Protein AF-A0A832DK83-F1 (afdb_monomer_lite)

pLDDT: mean 72.57, std 19.96, range [38.75, 93.12]

Radius of gyration: 15.79 Å; chains: 1; bounding box: 28×44×49 Å

Sequence (89 aa):
MTIDVFFDRDESYEQYKDAPALSAETIGRTFGADPAQVKRFAVDSLAVLKISYPRKSPQGGVLERDMHSGQQYVRLLDAVLDERASSSS

Structure (mmCIF, N/CA/C/O backbone):
data_AF-A0A832DK83-F1
#
_entry.id   AF-A0A832DK83-F1
#
loop_
_atom_site.group_PDB
_atom_site.id
_atom_site.type_symbol
_atom_site.label_atom_id
_atom_site.label_alt_id
_atom_site.label_comp_id
_atom_site.label_asym_id
_atom_site.label_entity_id
_atom_site.label_seq_id
_atom_site.pdbx_PDB_ins_code
_atom_site.Cartn_x
_atom_site.Cartn_y
_atom_site.Cartn_z
_atom_site.occupancy
_atom_site.B_iso_or_equiv
_atom_site.auth_seq_id
_atom_site.auth_comp_id
_atom_site.auth_asym_id
_atom_site.auth_atom_id
_atom_site.pdbx_PDB_model_num
ATOM 1 N N . MET A 1 1 ? 0.496 -1.690 -11.815 1.00 81.38 1 MET A N 1
ATOM 2 C CA . MET A 1 1 ? -0.526 -2.190 -10.880 1.00 81.38 1 MET A CA 1
ATOM 3 C C . MET A 1 1 ? -0.624 -1.226 -9.744 1.00 81.38 1 MET A C 1
ATOM 5 O O . MET A 1 1 ? 0.387 -0.628 -9.394 1.00 81.38 1 MET A O 1
ATOM 9 N N . THR A 1 2 ? -1.832 -1.043 -9.239 1.00 83.12 2 THR A N 1
ATOM 10 C CA . THR A 1 2 ? -2.102 -0.112 -8.15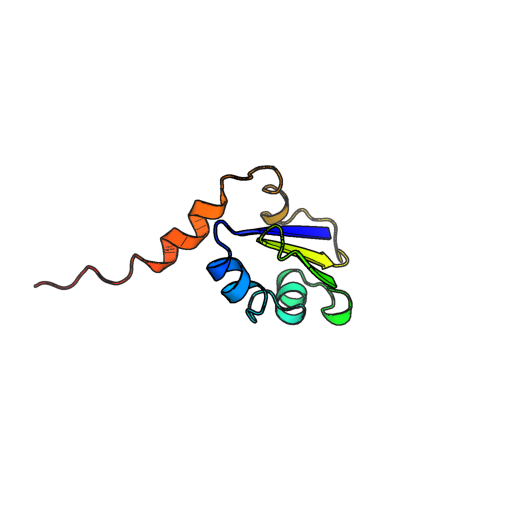4 1.00 83.12 2 THR A CA 1
ATOM 11 C C . THR A 1 2 ? -2.936 -0.844 -7.124 1.00 83.12 2 THR A C 1
ATOM 13 O O . THR A 1 2 ? -3.848 -1.550 -7.525 1.00 83.12 2 THR A O 1
ATOM 16 N N . ILE A 1 3 ? -2.560 -0.733 -5.853 1.00 82.50 3 ILE A N 1
ATOM 17 C CA . ILE A 1 3 ? -3.174 -1.361 -4.687 1.00 82.50 3 ILE A CA 1
ATOM 18 C C . ILE A 1 3 ? -3.658 -0.251 -3.765 1.00 82.50 3 ILE A C 1
ATOM 20 O O . ILE A 1 3 ? -2.871 0.627 -3.424 1.00 82.50 3 ILE A O 1
ATOM 24 N N . ASP A 1 4 ? -4.922 -0.305 -3.365 1.00 85.69 4 ASP A N 1
ATOM 25 C CA . ASP A 1 4 ? -5.527 0.624 -2.416 1.00 85.69 4 ASP A CA 1
ATOM 26 C C . ASP A 1 4 ? -5.829 -0.141 -1.125 1.00 85.69 4 ASP A C 1
ATOM 28 O O . ASP A 1 4 ? -6.595 -1.105 -1.127 1.00 85.69 4 ASP A O 1
ATOM 32 N N . VAL A 1 5 ? -5.177 0.252 -0.033 1.00 84.62 5 VAL A N 1
ATOM 33 C CA . VAL A 1 5 ? -5.347 -0.358 1.289 1.00 84.62 5 VAL A CA 1
ATOM 34 C C . VAL A 1 5 ? -6.202 0.574 2.132 1.00 84.62 5 VAL A C 1
ATOM 36 O O . VAL A 1 5 ? -5.772 1.684 2.441 1.00 84.62 5 VAL A O 1
ATOM 39 N N . PHE A 1 6 ? -7.403 0.123 2.483 1.00 87.00 6 PHE A N 1
ATOM 40 C CA . PHE A 1 6 ? -8.343 0.850 3.333 1.00 87.00 6 PHE A CA 1
ATOM 41 C C . PHE A 1 6 ? -8.216 0.368 4.774 1.00 87.00 6 PHE A C 1
ATOM 43 O O . PHE A 1 6 ? -8.156 -0.839 5.021 1.00 87.00 6 PHE A O 1
ATOM 50 N N . PHE A 1 7 ? -8.208 1.302 5.716 1.00 85.62 7 PHE A N 1
ATOM 51 C CA . PHE A 1 7 ? -8.160 0.997 7.139 1.00 85.62 7 PHE A CA 1
ATOM 52 C C . PHE A 1 7 ? -9.493 1.362 7.801 1.00 85.62 7 PHE A C 1
ATOM 54 O O . PHE A 1 7 ? -10.102 2.374 7.476 1.00 85.62 7 PHE A O 1
ATOM 61 N N . ASP A 1 8 ? -9.942 0.527 8.741 1.00 83.75 8 ASP A N 1
ATOM 62 C CA . ASP A 1 8 ? -11.175 0.757 9.518 1.00 83.75 8 ASP A CA 1
ATOM 63 C C . ASP A 1 8 ? -11.014 1.910 10.524 1.00 83.75 8 ASP A C 1
ATOM 65 O O . ASP A 1 8 ? -11.978 2.583 10.885 1.00 83.75 8 ASP A O 1
ATOM 69 N N . ARG A 1 9 ? -9.777 2.142 10.984 1.00 85.88 9 ARG A N 1
ATOM 70 C CA . ARG A 1 9 ? -9.439 3.137 12.006 1.00 85.88 9 ARG A CA 1
ATOM 71 C C . ARG A 1 9 ? -8.176 3.897 11.647 1.00 85.88 9 ARG A C 1
ATOM 73 O O . ARG A 1 9 ? -7.226 3.324 11.112 1.00 85.88 9 ARG A O 1
ATOM 80 N N . ASP A 1 10 ? -8.154 5.158 12.059 1.00 87.00 10 ASP A N 1
ATOM 81 C CA . ASP A 1 10 ? -7.021 6.060 11.865 1.00 87.00 10 ASP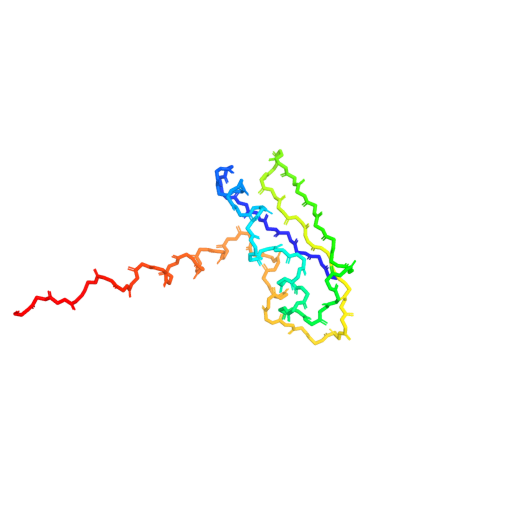 A CA 1
ATOM 82 C C . ASP A 1 10 ? -5.757 5.565 12.591 1.00 87.00 10 ASP A C 1
ATOM 84 O O . ASP A 1 10 ? -4.689 5.506 11.995 1.00 87.00 10 ASP A O 1
ATOM 88 N N . GLU A 1 11 ? -5.892 5.047 13.820 1.00 89.44 11 GLU A N 1
ATOM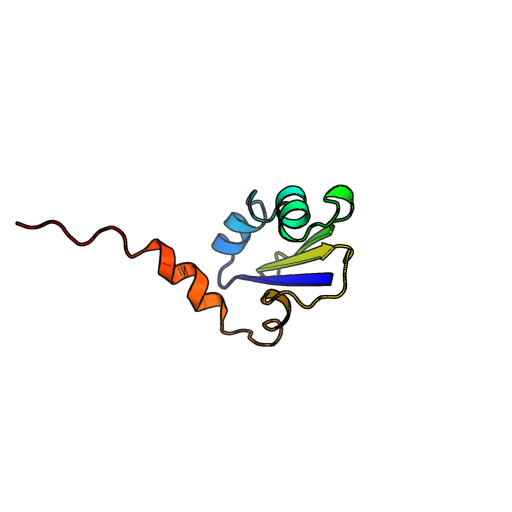 89 C CA . GLU A 1 11 ? -4.767 4.458 14.570 1.00 89.44 11 GLU A CA 1
ATOM 90 C C . GLU A 1 11 ? -4.090 3.304 13.819 1.00 89.44 11 GLU A C 1
ATOM 92 O O . GLU A 1 11 ? -2.864 3.189 13.802 1.00 89.44 11 GLU A O 1
ATOM 97 N N . SER A 1 12 ? -4.880 2.438 13.175 1.00 86.81 12 SER A N 1
ATOM 98 C CA . SER A 1 12 ? -4.331 1.352 12.361 1.00 86.81 12 SER A CA 1
ATOM 99 C C . SER A 1 12 ? -3.626 1.913 11.133 1.00 86.81 12 SER A C 1
ATOM 101 O O . SER A 1 12 ? -2.512 1.500 10.825 1.00 86.81 12 SER A O 1
ATOM 103 N N . TYR A 1 13 ? -4.232 2.881 10.450 1.00 90.12 13 TYR A N 1
ATOM 104 C CA . TYR A 1 13 ? -3.587 3.543 9.323 1.00 90.12 13 TYR A CA 1
ATOM 105 C C . TYR A 1 13 ? -2.245 4.169 9.719 1.00 90.12 13 TYR A C 1
ATOM 107 O O . TYR A 1 13 ? -1.246 3.916 9.053 1.00 90.12 13 TYR A O 1
ATOM 115 N N . GLU A 1 14 ? -2.183 4.901 10.829 1.00 90.69 14 GLU A N 1
ATOM 116 C CA . GLU A 1 14 ? -0.947 5.493 11.350 1.00 90.69 14 GLU A CA 1
ATOM 117 C C . GLU A 1 14 ? 0.115 4.430 11.665 1.00 90.69 14 GLU A C 1
ATOM 119 O O . GLU A 1 14 ? 1.284 4.603 11.321 1.00 90.69 14 GLU A O 1
ATOM 124 N N . GLN A 1 15 ? -0.291 3.301 12.253 1.00 87.81 15 GLN A N 1
ATOM 125 C CA . GLN A 1 15 ? 0.606 2.185 12.558 1.00 87.81 15 GLN A CA 1
ATOM 126 C C . GLN A 1 15 ? 1.147 1.500 11.292 1.00 87.81 15 GLN A C 1
ATOM 128 O O . GLN A 1 15 ? 2.318 1.117 11.242 1.00 87.81 15 GLN A O 1
ATOM 133 N N . TYR A 1 16 ? 0.302 1.314 10.276 1.00 85.25 16 TYR A N 1
ATOM 134 C CA . TYR A 1 16 ? 0.634 0.516 9.096 1.00 85.25 16 TYR A CA 1
ATOM 135 C C . TYR A 1 16 ? 1.194 1.333 7.928 1.00 85.25 16 TYR A C 1
AT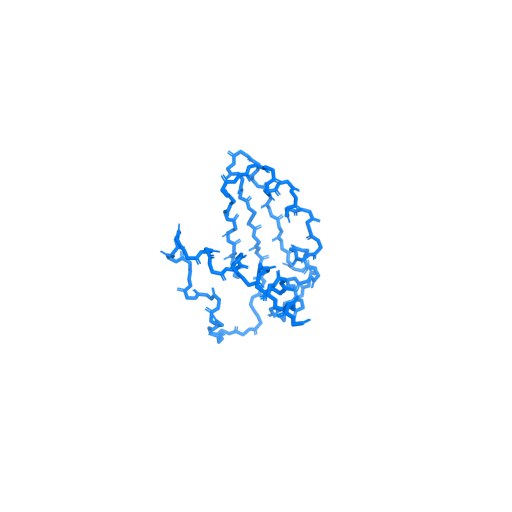OM 137 O O . TYR A 1 16 ? 1.978 0.786 7.151 1.00 85.25 16 TYR A O 1
ATOM 145 N N . LYS A 1 17 ? 0.860 2.624 7.786 1.00 86.88 17 LYS A N 1
ATOM 146 C CA . LYS A 1 17 ? 1.331 3.471 6.669 1.00 86.88 17 LYS A CA 1
ATOM 147 C C . LYS A 1 17 ? 2.862 3.542 6.596 1.00 86.88 17 LYS A C 1
ATOM 149 O O . LYS A 1 17 ? 3.427 3.534 5.501 1.00 86.88 17 LYS A O 1
ATOM 154 N N . ASP A 1 18 ? 3.512 3.533 7.760 1.00 86.62 18 ASP A N 1
ATOM 155 C CA . ASP A 1 18 ? 4.968 3.547 7.932 1.00 86.62 18 ASP A CA 1
ATOM 156 C C . ASP A 1 18 ? 5.533 2.165 8.303 1.00 86.62 18 ASP A C 1
ATOM 158 O O . ASP A 1 18 ? 6.730 2.020 8.565 1.00 86.62 18 ASP A O 1
ATOM 162 N N . ALA A 1 19 ? 4.704 1.115 8.293 1.00 87.00 19 ALA A N 1
ATOM 163 C CA . ALA A 1 19 ? 5.172 -0.222 8.608 1.00 87.00 19 ALA A CA 1
ATOM 164 C C . ALA A 1 19 ? 6.156 -0.720 7.535 1.00 87.00 19 ALA A C 1
ATOM 166 O O . ALA A 1 19 ? 5.872 -0.642 6.333 1.00 87.00 19 ALA A O 1
ATOM 167 N N . PRO A 1 20 ? 7.277 -1.347 7.938 1.00 86.88 20 PRO A N 1
ATOM 168 C CA . PRO A 1 20 ? 8.267 -1.876 7.001 1.00 86.88 20 PRO A CA 1
ATOM 169 C C . PRO A 1 20 ? 7.684 -2.955 6.074 1.00 86.88 20 PRO A C 1
ATOM 171 O O . PRO A 1 20 ? 8.171 -3.155 4.960 1.00 86.88 20 PRO A O 1
ATOM 174 N N . ALA A 1 21 ? 6.601 -3.619 6.488 1.00 83.44 21 ALA A N 1
ATOM 175 C CA . ALA A 1 21 ? 5.872 -4.578 5.663 1.00 83.44 21 ALA A CA 1
ATOM 176 C C . ALA A 1 21 ? 5.232 -3.943 4.408 1.00 83.44 21 ALA A C 1
ATOM 178 O O . ALA A 1 21 ? 5.130 -4.604 3.378 1.00 83.44 21 ALA A O 1
ATOM 179 N N . LEU A 1 22 ? 4.850 -2.660 4.464 1.00 85.94 22 LEU A N 1
ATOM 180 C CA . LEU A 1 22 ? 4.264 -1.908 3.344 1.00 85.94 22 LEU A CA 1
ATOM 181 C C . LEU A 1 22 ? 5.280 -0.965 2.671 1.00 85.94 22 LEU A C 1
ATOM 183 O O . LEU A 1 22 ? 4.921 -0.108 1.857 1.00 85.94 22 LEU A O 1
ATOM 187 N N . SER A 1 23 ? 6.570 -1.128 2.977 1.00 90.06 23 SER A N 1
ATOM 188 C CA . SER A 1 23 ? 7.648 -0.388 2.324 1.00 90.06 23 SER A CA 1
ATOM 189 C C . SER A 1 23 ? 7.825 -0.793 0.866 1.00 90.06 23 SER A C 1
ATOM 191 O O . SER A 1 23 ? 7.620 -1.942 0.479 1.00 90.06 23 SER A O 1
ATOM 193 N N . ALA A 1 24 ? 8.290 0.162 0.058 1.00 91.06 24 ALA A N 1
ATOM 194 C CA . ALA A 1 24 ? 8.607 -0.042 -1.353 1.00 91.06 24 ALA A CA 1
ATOM 195 C C . ALA A 1 24 ? 9.519 -1.259 -1.591 1.00 91.06 24 ALA A C 1
ATOM 197 O O . ALA A 1 24 ? 9.306 -2.012 -2.537 1.00 91.06 24 ALA A O 1
ATOM 198 N N . GLU A 1 25 ? 10.484 -1.483 -0.698 1.00 91.56 25 GLU A N 1
ATOM 199 C CA . GLU A 1 25 ? 11.404 -2.622 -0.736 1.00 91.56 25 GLU A CA 1
ATOM 200 C C . GLU A 1 25 ? 10.680 -3.969 -0.597 1.00 91.56 25 GLU A C 1
ATOM 202 O O . GLU A 1 25 ? 10.832 -4.859 -1.437 1.00 91.56 25 GLU A O 1
ATOM 207 N N . THR A 1 26 ? 9.815 -4.087 0.412 1.00 89.19 26 THR A N 1
ATOM 208 C CA . THR A 1 26 ? 9.014 -5.288 0.676 1.00 89.19 26 THR A CA 1
ATOM 209 C C . THR A 1 26 ? 8.030 -5.564 -0.455 1.00 89.19 26 THR A C 1
ATOM 211 O O . THR A 1 26 ? 7.945 -6.696 -0.934 1.00 89.19 26 THR A O 1
ATOM 214 N N . ILE A 1 27 ? 7.330 -4.532 -0.934 1.00 87.31 27 ILE A N 1
ATOM 215 C CA . ILE A 1 27 ? 6.400 -4.633 -2.067 1.00 87.31 27 ILE A CA 1
ATOM 216 C C . ILE A 1 27 ? 7.148 -5.071 -3.329 1.00 87.31 27 ILE A C 1
ATOM 218 O O . ILE A 1 27 ? 6.737 -6.027 -3.988 1.00 87.31 27 ILE A O 1
ATOM 222 N N . GLY A 1 28 ? 8.275 -4.428 -3.641 1.00 88.75 28 GLY A N 1
ATOM 223 C CA . GLY A 1 28 ? 9.111 -4.782 -4.784 1.00 88.75 28 GLY A CA 1
ATOM 224 C C . GLY A 1 28 ? 9.542 -6.246 -4.742 1.00 88.75 28 GLY A C 1
ATOM 225 O O . GLY A 1 28 ? 9.311 -6.991 -5.692 1.00 88.75 28 GLY A O 1
ATOM 226 N N . ARG A 1 29 ? 10.063 -6.706 -3.601 1.00 86.88 29 ARG A N 1
ATOM 227 C CA . ARG A 1 29 ? 10.473 -8.104 -3.419 1.00 86.88 29 ARG A CA 1
ATOM 228 C C . ARG A 1 29 ? 9.306 -9.091 -3.522 1.00 86.88 29 ARG A C 1
ATOM 230 O O . ARG A 1 29 ? 9.460 -10.130 -4.155 1.00 86.88 29 ARG A O 1
ATOM 237 N N . THR A 1 30 ? 8.155 -8.764 -2.933 1.00 83.62 30 THR A N 1
ATOM 238 C CA . THR A 1 30 ? 6.963 -9.635 -2.909 1.00 83.62 30 THR A CA 1
ATOM 239 C C . THR A 1 30 ? 6.365 -9.815 -4.302 1.00 83.62 30 THR A C 1
ATOM 241 O O . THR A 1 30 ? 6.028 -10.929 -4.692 1.00 83.62 30 THR A O 1
ATOM 244 N N . PHE A 1 31 ? 6.269 -8.730 -5.074 1.00 81.62 31 PHE A N 1
ATOM 245 C CA . PHE A 1 31 ? 5.678 -8.744 -6.417 1.00 81.62 31 PHE A CA 1
ATOM 246 C C . PHE A 1 31 ? 6.714 -8.867 -7.547 1.00 81.62 31 PHE A C 1
ATOM 248 O O . PHE A 1 31 ? 6.353 -8.814 -8.724 1.00 81.62 31 PHE A O 1
ATOM 255 N N . GLY A 1 32 ? 8.003 -9.006 -7.221 1.00 85.00 32 GLY A N 1
ATOM 256 C CA . GLY A 1 32 ? 9.096 -9.035 -8.201 1.00 85.00 32 GLY A CA 1
ATOM 257 C C . GLY A 1 32 ? 9.247 -7.736 -9.007 1.00 85.00 32 GLY A C 1
ATOM 258 O O . GLY A 1 32 ? 9.727 -7.765 -10.145 1.00 85.00 32 GLY A O 1
ATOM 259 N N . ALA A 1 33 ? 8.802 -6.611 -8.447 1.00 87.19 33 ALA A N 1
ATOM 260 C CA . ALA A 1 33 ? 8.947 -5.281 -9.021 1.00 87.19 33 ALA A CA 1
ATOM 261 C C . ALA A 1 33 ? 10.196 -4.582 -8.466 1.00 87.19 33 ALA A C 1
ATOM 263 O O . ALA A 1 33 ? 10.688 -4.899 -7.385 1.00 87.19 33 ALA A O 1
ATOM 264 N N . ASP A 1 34 ? 10.710 -3.611 -9.214 1.00 90.88 34 ASP A N 1
ATOM 265 C CA . ASP A 1 34 ? 11.833 -2.809 -8.742 1.00 90.88 34 ASP A CA 1
ATOM 266 C C . ASP A 1 34 ? 11.364 -1.836 -7.641 1.00 90.88 34 ASP A C 1
ATOM 268 O O . ASP A 1 34 ? 10.424 -1.070 -7.882 1.00 90.88 34 ASP A O 1
ATOM 272 N N . PRO A 1 35 ? 11.980 -1.842 -6.445 1.00 91.12 35 PRO A N 1
ATOM 273 C CA . PRO A 1 35 ? 11.534 -1.014 -5.330 1.00 91.12 35 PRO A CA 1
ATOM 274 C C . PRO A 1 35 ? 11.717 0.485 -5.585 1.00 91.12 35 PRO A C 1
ATOM 276 O O . PRO A 1 35 ? 10.914 1.275 -5.091 1.00 91.12 35 PRO A O 1
ATOM 279 N N . ALA A 1 36 ? 12.682 0.896 -6.414 1.00 93.12 36 ALA A N 1
ATOM 280 C CA . ALA A 1 36 ? 12.828 2.296 -6.814 1.00 93.12 36 ALA A CA 1
ATOM 281 C C . ALA A 1 36 ? 11.709 2.750 -7.770 1.00 93.12 36 ALA A C 1
ATOM 283 O O . ALA A 1 36 ? 11.508 3.947 -7.974 1.00 93.12 36 ALA A O 1
ATOM 284 N N . GLN A 1 37 ? 10.959 1.810 -8.351 1.00 92.19 37 GLN A N 1
ATOM 285 C CA . GLN A 1 37 ? 9.781 2.086 -9.172 1.00 92.19 37 GLN A CA 1
ATOM 286 C C . GLN A 1 37 ? 8.458 1.976 -8.394 1.00 92.19 37 GLN A C 1
ATOM 288 O O . GLN A 1 37 ? 7.402 2.306 -8.945 1.00 92.19 37 GLN A O 1
ATOM 293 N N . VAL A 1 38 ? 8.484 1.524 -7.135 1.00 91.94 38 VAL A N 1
ATOM 294 C CA . VAL A 1 38 ? 7.293 1.463 -6.281 1.00 91.94 38 VAL A CA 1
ATOM 295 C C . VAL A 1 38 ? 6.987 2.858 -5.739 1.00 91.94 38 VAL A C 1
ATOM 297 O O . VAL A 1 38 ? 7.765 3.456 -5.001 1.00 91.94 38 VAL A O 1
ATOM 300 N N . LYS A 1 39 ? 5.807 3.371 -6.079 1.00 92.62 39 LYS A N 1
ATOM 301 C CA . LYS A 1 39 ? 5.273 4.648 -5.601 1.00 92.62 39 LYS A CA 1
ATOM 302 C C . LYS A 1 39 ? 4.243 4.390 -4.511 1.00 92.62 39 LYS A C 1
ATOM 304 O O . LYS A 1 39 ? 3.366 3.552 -4.692 1.00 92.62 39 LYS A O 1
ATOM 309 N N . ARG A 1 40 ? 4.327 5.120 -3.404 1.00 92.50 40 ARG A N 1
ATOM 310 C CA . ARG A 1 40 ? 3.376 5.046 -2.288 1.00 92.50 40 ARG A CA 1
ATOM 311 C C . ARG A 1 40 ? 2.785 6.429 -2.057 1.00 92.50 40 ARG A C 1
ATOM 313 O O . ARG A 1 40 ? 3.519 7.412 -2.077 1.00 92.50 40 ARG A O 1
ATOM 320 N N . PHE A 1 41 ? 1.479 6.488 -1.856 1.00 92.06 41 PHE A N 1
ATOM 321 C CA . PHE A 1 41 ? 0.719 7.703 -1.604 1.00 92.06 41 PHE A CA 1
ATOM 322 C C . PHE A 1 41 ? -0.178 7.453 -0.399 1.00 92.06 41 PHE A C 1
ATOM 324 O O . PHE A 1 41 ? -1.029 6.568 -0.428 1.00 92.06 41 PHE A O 1
ATOM 331 N N . ALA A 1 42 ? 0.050 8.214 0.659 1.00 92.06 42 ALA A N 1
ATOM 332 C CA . ALA A 1 42 ? -0.701 8.141 1.899 1.00 92.06 42 ALA A CA 1
ATOM 333 C C . ALA A 1 42 ? -1.823 9.192 1.839 1.00 92.06 42 ALA A C 1
ATOM 335 O O . ALA A 1 42 ? -1.551 10.350 1.525 1.00 92.06 42 ALA A O 1
ATOM 336 N N . VAL A 1 43 ? -3.072 8.781 2.058 1.00 91.38 43 VAL A N 1
ATOM 337 C CA . VAL A 1 43 ? -4.257 9.650 2.078 1.00 91.38 43 VAL A CA 1
ATOM 338 C C . VAL A 1 43 ? -4.848 9.597 3.482 1.00 91.38 43 VAL A C 1
ATOM 340 O O . VAL A 1 43 ? -5.737 8.796 3.768 1.00 91.38 43 VAL A O 1
ATOM 343 N N . ASP A 1 44 ? -4.323 10.445 4.362 1.00 91.06 44 ASP A N 1
ATOM 344 C CA . ASP A 1 44 ? -4.710 10.537 5.775 1.00 91.06 44 ASP A CA 1
ATOM 345 C C . ASP A 1 44 ? -6.202 10.833 5.959 1.00 91.06 44 ASP A C 1
ATOM 347 O O . ASP A 1 44 ? -6.877 10.101 6.669 1.00 91.06 44 ASP A O 1
ATOM 351 N N . SER A 1 45 ? -6.756 11.796 5.217 1.00 90.88 45 SER A N 1
ATOM 352 C CA . SER A 1 45 ? -8.179 12.154 5.295 1.00 90.88 45 SER A CA 1
ATOM 353 C C . SER A 1 45 ? -9.154 10.993 5.052 1.00 90.88 45 SER A C 1
ATOM 355 O O . SER A 1 45 ? -10.326 11.119 5.408 1.00 90.88 45 SER A O 1
ATOM 357 N N . LEU A 1 46 ? -8.717 9.913 4.399 1.00 89.38 46 LEU A N 1
ATOM 358 C CA . LEU A 1 46 ? -9.539 8.730 4.133 1.00 89.38 46 LEU A CA 1
ATOM 359 C C . LEU A 1 46 ? -8.992 7.467 4.810 1.00 89.38 46 LEU A C 1
ATOM 361 O O . LEU A 1 46 ? -9.578 6.405 4.623 1.00 89.38 46 LEU A O 1
ATOM 365 N N . ALA A 1 47 ? -7.882 7.566 5.550 1.00 90.94 47 ALA A N 1
ATOM 366 C CA . ALA A 1 47 ? -7.134 6.422 6.059 1.00 90.94 47 ALA A CA 1
ATOM 367 C C . ALA A 1 47 ? -6.876 5.376 4.951 1.00 90.94 47 ALA A C 1
ATOM 369 O O . ALA A 1 47 ? -7.194 4.193 5.094 1.00 90.94 47 ALA A O 1
ATOM 370 N N . VAL A 1 48 ? -6.337 5.826 3.807 1.00 89.88 48 VAL A N 1
ATOM 371 C CA . VAL A 1 48 ? -6.038 4.967 2.645 1.00 89.88 48 VAL A CA 1
ATOM 372 C C . VAL A 1 48 ? -4.569 5.057 2.259 1.00 89.88 48 VAL A C 1
ATOM 374 O O . VAL A 1 48 ? -4.030 6.145 2.059 1.00 89.88 48 VAL A O 1
ATOM 377 N N . LEU A 1 49 ? -3.921 3.904 2.075 1.00 90.38 49 LEU A N 1
ATOM 378 C CA . LEU A 1 49 ? -2.578 3.819 1.504 1.00 90.38 49 LEU A CA 1
ATOM 379 C C . LEU A 1 49 ? -2.646 3.267 0.079 1.00 90.38 49 LEU A C 1
ATOM 381 O O . LEU A 1 49 ? -2.988 2.107 -0.144 1.00 90.38 49 LEU A O 1
ATOM 385 N N . LYS A 1 50 ? -2.266 4.098 -0.890 1.00 91.38 50 LYS A N 1
ATOM 386 C CA . LYS A 1 50 ? -2.227 3.743 -2.306 1.00 91.38 50 LYS A CA 1
ATOM 387 C C . LYS A 1 50 ? -0.807 3.417 -2.744 1.00 91.38 50 LYS A C 1
ATOM 389 O O . LYS A 1 50 ? 0.112 4.215 -2.585 1.00 91.38 50 LYS A O 1
ATOM 394 N N . ILE A 1 51 ? -0.619 2.257 -3.354 1.00 91.12 51 ILE A N 1
ATOM 395 C CA . ILE A 1 51 ? 0.687 1.728 -3.749 1.00 91.12 51 ILE A CA 1
ATOM 396 C C . ILE A 1 51 ? 0.650 1.407 -5.236 1.00 91.12 51 ILE A C 1
ATOM 398 O O . ILE A 1 51 ? -0.215 0.673 -5.687 1.00 91.12 51 ILE A O 1
ATOM 402 N N . SER A 1 52 ? 1.586 1.924 -6.023 1.00 90.06 52 SER A N 1
ATOM 403 C CA . SER A 1 52 ? 1.640 1.723 -7.469 1.00 90.06 52 SER A CA 1
ATOM 404 C C . SER A 1 52 ? 3.018 1.259 -7.913 1.00 90.06 52 SER A C 1
ATOM 406 O O . SER A 1 52 ? 4.016 1.885 -7.580 1.00 90.06 52 SER A O 1
ATOM 408 N N . TYR A 1 53 ? 3.084 0.201 -8.717 1.00 89.12 53 TYR A N 1
ATOM 409 C CA . TYR A 1 53 ? 4.345 -0.377 -9.190 1.00 89.12 53 TYR A CA 1
ATOM 410 C C . TYR A 1 53 ? 4.227 -0.946 -10.616 1.00 89.12 53 TYR A C 1
ATOM 412 O O . TYR A 1 53 ? 3.129 -1.330 -11.049 1.00 8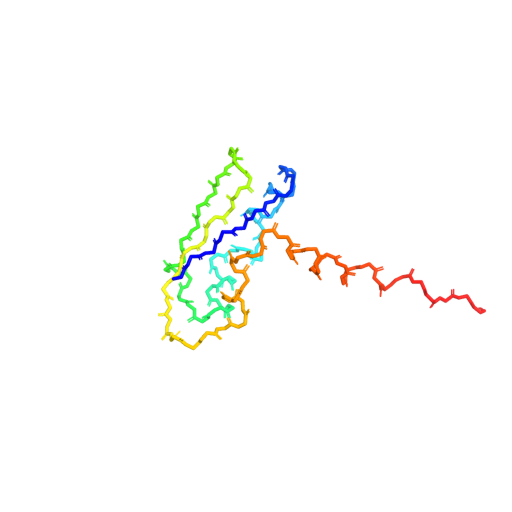9.12 53 TYR A O 1
ATOM 420 N N . PRO A 1 54 ? 5.329 -0.997 -11.387 1.00 84.50 54 PRO A N 1
ATOM 421 C CA . PRO A 1 54 ? 5.327 -1.582 -12.724 1.00 84.50 54 PRO A CA 1
ATOM 422 C C . PRO A 1 54 ? 5.193 -3.108 -12.649 1.00 84.50 54 PRO A C 1
ATOM 424 O O . PRO A 1 54 ? 5.879 -3.770 -11.872 1.00 84.50 54 PRO A O 1
ATOM 427 N N . ARG A 1 55 ? 4.306 -3.684 -13.469 1.00 71.62 55 ARG A N 1
ATOM 428 C CA . ARG A 1 55 ? 4.193 -5.144 -13.592 1.00 71.62 55 ARG A CA 1
ATOM 429 C C . ARG A 1 55 ? 5.335 -5.656 -14.463 1.00 71.62 55 ARG A C 1
ATOM 431 O O . ARG A 1 55 ? 5.518 -5.152 -15.567 1.00 71.62 55 ARG A O 1
ATOM 438 N N . LYS A 1 56 ? 6.050 -6.683 -13.999 1.00 64.69 56 LYS A N 1
ATOM 439 C CA . LYS A 1 56 ? 7.072 -7.369 -14.807 1.00 64.69 56 LYS A CA 1
ATOM 440 C C . LYS A 1 56 ? 6.491 -8.508 -15.656 1.00 64.69 56 LYS A C 1
ATOM 442 O O . LYS A 1 56 ? 7.096 -8.899 -16.646 1.00 64.69 56 LYS A O 1
ATOM 447 N N . SER A 1 57 ? 5.316 -9.042 -15.307 1.00 56.00 57 SER A N 1
ATOM 448 C CA . SER A 1 57 ? 4.605 -10.065 -16.091 1.00 56.00 57 SER A CA 1
ATOM 449 C C . SER A 1 57 ? 3.088 -10.031 -15.829 1.00 56.00 57 SER A C 1
ATOM 451 O O . SER A 1 57 ? 2.688 -9.711 -14.712 1.00 56.00 57 SER A O 1
ATOM 453 N N . PRO A 1 58 ? 2.232 -10.338 -16.826 1.00 53.25 58 PRO A N 1
ATOM 454 C CA . PRO A 1 58 ? 0.768 -10.229 -16.734 1.00 53.25 58 PRO A CA 1
ATOM 455 C C . PRO A 1 58 ? 0.051 -11.453 -16.125 1.00 53.25 58 PRO A C 1
ATOM 457 O O . PRO A 1 58 ? -1.165 -11.563 -16.260 1.00 53.25 58 PRO A O 1
ATOM 460 N N . GLN A 1 59 ? 0.751 -12.396 -15.486 1.00 46.25 59 GLN A N 1
ATOM 461 C CA . GLN A 1 59 ? 0.097 -13.574 -14.905 1.00 46.25 59 GLN A CA 1
ATOM 462 C C . GLN A 1 59 ? -0.589 -13.189 -13.589 1.00 46.25 59 GLN A C 1
ATOM 464 O O . GLN A 1 59 ? 0.082 -12.894 -12.604 1.00 46.25 59 GLN A O 1
ATOM 469 N N . GLY A 1 60 ? -1.925 -13.148 -13.625 1.00 49.75 60 GLY A N 1
ATOM 470 C CA . GLY A 1 60 ? -2.798 -12.750 -12.524 1.00 49.75 60 GLY A CA 1
ATOM 471 C C . GLY A 1 60 ? -2.478 -13.495 -11.234 1.00 49.75 60 GLY A C 1
ATOM 472 O O . GLY A 1 60 ? -2.872 -14.647 -11.047 1.00 49.75 60 GLY A O 1
ATOM 473 N N . GLY A 1 61 ? -1.764 -12.813 -10.342 1.00 42.59 61 GLY A N 1
ATOM 474 C CA . GLY A 1 61 ? -1.559 -13.273 -8.982 1.00 42.59 61 GLY A CA 1
ATOM 475 C C . GLY A 1 61 ? -2.896 -13.259 -8.253 1.00 42.59 61 GLY A C 1
ATOM 476 O O . GLY A 1 61 ? -3.683 -12.330 -8.410 1.00 42.59 61 GLY A O 1
ATOM 477 N N . VAL A 1 62 ? -3.142 -14.281 -7.439 1.00 46.22 62 VAL A N 1
ATOM 478 C CA . VAL A 1 62 ? -4.338 -14.457 -6.594 1.00 46.22 62 VAL A CA 1
ATOM 479 C C . VAL A 1 62 ? -4.740 -13.196 -5.800 1.00 46.22 62 VAL A C 1
ATOM 481 O O . VAL A 1 62 ? -5.912 -13.043 -5.479 1.00 46.22 62 VAL A O 1
ATOM 484 N N . LEU A 1 63 ? -3.813 -12.259 -5.563 1.00 49.31 63 LEU A N 1
ATOM 485 C CA . LEU A 1 63 ? -4.077 -10.958 -4.935 1.00 49.31 63 LEU A CA 1
ATOM 486 C C . LEU A 1 63 ? -4.864 -9.955 -5.805 1.00 49.31 63 LEU A C 1
ATOM 488 O O . LEU A 1 63 ? -5.500 -9.062 -5.259 1.00 49.31 63 LEU A O 1
ATOM 492 N N . GLU A 1 64 ? -4.840 -10.067 -7.138 1.00 45.62 64 GLU A N 1
ATOM 493 C CA . GLU A 1 64 ? -5.542 -9.135 -8.042 1.00 45.62 64 GLU A CA 1
ATOM 494 C C . GLU A 1 64 ? -7.043 -9.440 -8.168 1.00 45.62 64 GLU A C 1
ATOM 496 O O . GLU A 1 64 ? -7.801 -8.627 -8.697 1.00 45.62 64 GLU A O 1
ATOM 501 N N . ARG A 1 65 ? -7.501 -10.604 -7.686 1.00 38.75 65 ARG A N 1
ATOM 502 C CA . ARG A 1 65 ? -8.909 -11.002 -7.817 1.00 38.75 65 ARG A CA 1
ATOM 503 C C . ARG A 1 65 ? -9.828 -10.345 -6.786 1.00 38.75 65 ARG A C 1
ATOM 505 O O . ARG A 1 65 ? -11.039 -10.419 -6.957 1.00 38.75 65 ARG A O 1
ATOM 512 N N . ASP A 1 66 ? -9.278 -9.683 -5.769 1.00 45.56 66 ASP A N 1
ATOM 513 C CA . ASP A 1 66 ? -10.058 -9.191 -4.628 1.00 45.56 66 ASP A CA 1
ATOM 514 C C . ASP A 1 66 ? -10.152 -7.660 -4.530 1.00 45.56 66 ASP A C 1
ATOM 516 O O . ASP A 1 66 ? -10.478 -7.105 -3.490 1.00 45.56 66 ASP A O 1
ATOM 520 N N . MET A 1 67 ? -9.945 -6.935 -5.632 1.00 46.34 67 MET A N 1
ATOM 521 C CA . MET A 1 67 ? -10.208 -5.486 -5.653 1.00 46.34 67 MET A CA 1
ATOM 522 C C . MET A 1 67 ? -11.692 -5.105 -5.718 1.00 46.34 67 MET A C 1
ATOM 524 O O . MET A 1 67 ? -12.016 -3.923 -5.673 1.00 46.34 67 MET A O 1
ATOM 528 N N . HIS A 1 68 ? -12.598 -6.082 -5.822 1.00 45.06 68 HIS A N 1
ATOM 529 C CA . HIS A 1 68 ? -14.048 -5.855 -5.754 1.00 45.06 68 HIS A CA 1
ATOM 530 C C . HIS A 1 68 ? -14.675 -6.219 -4.401 1.00 45.06 68 HIS A C 1
ATOM 532 O O . HIS A 1 68 ? -15.879 -6.037 -4.230 1.00 45.06 68 HIS A O 1
ATOM 538 N N . SER A 1 69 ? -13.889 -6.672 -3.423 1.00 39.44 69 SER A N 1
ATOM 539 C CA . SER A 1 69 ? -14.405 -7.034 -2.105 1.00 39.44 69 SER A CA 1
ATOM 540 C C . SER A 1 69 ? -13.947 -6.025 -1.061 1.00 39.44 69 SER A C 1
ATOM 542 O O . SER A 1 69 ? -13.070 -6.307 -0.250 1.00 39.44 69 SER A O 1
ATOM 544 N N . GLY A 1 70 ? -14.617 -4.875 -0.982 1.00 45.84 70 GLY A N 1
ATOM 545 C CA . GLY A 1 70 ? -14.538 -3.975 0.180 1.00 45.84 70 GLY A CA 1
ATOM 546 C C . GLY A 1 70 ? -14.994 -4.604 1.513 1.00 45.84 70 GLY A C 1
ATOM 547 O O . GLY A 1 70 ? -15.390 -3.879 2.413 1.00 45.84 70 GLY A O 1
ATOM 548 N N . GLN A 1 71 ? -14.997 -5.938 1.643 1.00 50.31 71 GLN A N 1
ATOM 549 C CA . GLN A 1 71 ? -15.476 -6.689 2.805 1.00 50.31 71 GLN A CA 1
ATOM 550 C C . GLN A 1 71 ? -14.694 -7.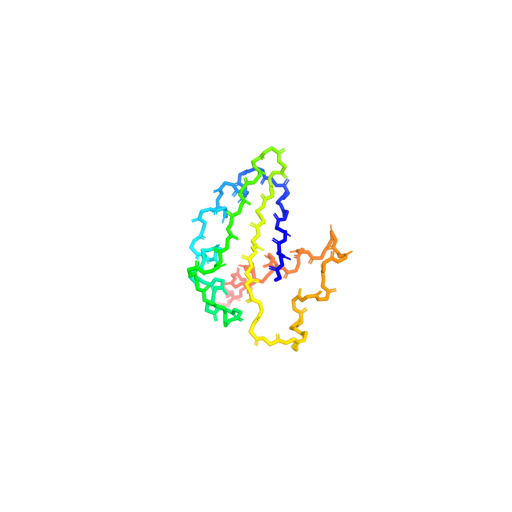983 3.132 1.00 50.31 71 GLN A C 1
ATOM 552 O O . GLN A 1 71 ? -15.099 -8.706 4.038 1.00 50.31 71 GLN A O 1
ATOM 557 N N . GLN A 1 72 ? -13.587 -8.329 2.458 1.00 44.94 72 GLN A N 1
ATOM 558 C CA . GLN A 1 72 ? -12.908 -9.624 2.707 1.00 44.94 72 GLN A CA 1
ATOM 559 C C . GLN A 1 72 ? -11.591 -9.537 3.505 1.00 44.94 72 GLN A C 1
ATOM 561 O O . GLN A 1 72 ? -11.055 -10.578 3.889 1.00 44.94 72 GLN A O 1
ATOM 566 N N . TYR A 1 73 ? -11.105 -8.344 3.882 1.00 47.69 73 TYR A N 1
ATOM 567 C CA . TYR A 1 73 ? -9.861 -8.215 4.671 1.00 47.69 73 TYR A CA 1
ATOM 568 C C . TYR A 1 73 ? -9.955 -8.766 6.114 1.00 47.69 73 TYR A C 1
ATOM 570 O O . TYR A 1 73 ? -8.944 -8.915 6.797 1.00 47.69 73 TYR A O 1
ATOM 578 N N . VAL A 1 74 ? -11.154 -9.162 6.560 1.00 50.12 74 VAL A N 1
ATOM 579 C CA . VAL A 1 74 ? -11.412 -9.826 7.854 1.00 50.12 74 VAL A CA 1
ATOM 580 C C . VAL A 1 74 ? -10.597 -11.114 8.054 1.00 50.12 74 VAL A C 1
ATOM 582 O O . VAL A 1 74 ? -10.320 -11.489 9.188 1.00 50.12 74 VAL A O 1
ATOM 585 N N . ARG A 1 75 ? -10.147 -11.790 6.988 1.00 47.28 75 ARG A N 1
ATOM 586 C CA . ARG A 1 75 ? -9.465 -13.095 7.108 1.00 47.28 75 ARG A CA 1
ATOM 587 C C . ARG A 1 75 ? -7.954 -13.024 7.352 1.00 47.28 75 ARG A C 1
ATOM 589 O O . ARG A 1 75 ? -7.363 -14.066 7.615 1.00 47.28 75 ARG A O 1
ATOM 596 N N . LEU A 1 76 ? -7.331 -11.842 7.300 1.00 48.72 76 LEU A N 1
ATOM 597 C CA . LEU A 1 76 ? -5.900 -11.695 7.610 1.00 48.72 76 LEU A CA 1
ATOM 598 C C . LEU A 1 76 ? -5.617 -11.391 9.092 1.00 48.72 76 LEU A C 1
ATOM 600 O O . LEU A 1 76 ? -4.490 -11.598 9.530 1.00 48.72 76 LEU A O 1
ATOM 604 N N . LEU A 1 77 ? -6.617 -10.957 9.871 1.00 50.22 77 LEU A N 1
ATOM 605 C CA . LEU A 1 77 ? -6.459 -10.718 11.316 1.00 50.22 77 LEU A CA 1
ATOM 606 C C . LEU A 1 77 ? -6.751 -11.952 12.192 1.00 50.22 77 LEU A C 1
ATOM 608 O O . LEU A 1 77 ? -6.317 -11.985 13.339 1.00 50.22 77 LEU A O 1
ATOM 612 N N . ASP A 1 78 ? -7.435 -12.973 11.672 1.00 45.31 78 ASP A N 1
ATOM 613 C CA . ASP A 1 78 ? -7.871 -14.134 12.469 1.00 45.31 78 ASP A CA 1
ATOM 614 C C . ASP A 1 78 ? -6.743 -15.154 12.744 1.00 45.31 78 ASP A C 1
ATOM 616 O O . ASP A 1 78 ? -6.789 -15.904 13.711 1.00 45.31 78 ASP A O 1
ATOM 620 N N . ALA A 1 79 ? -5.665 -15.144 11.951 1.00 45.50 79 ALA A N 1
ATOM 621 C CA . ALA A 1 79 ? -4.561 -16.102 12.095 1.00 45.50 79 ALA A CA 1
ATOM 622 C C . ALA A 1 79 ? -3.523 -15.734 13.177 1.00 45.50 79 ALA A C 1
ATOM 624 O O . ALA A 1 79 ? -2.575 -16.485 13.388 1.00 45.50 79 ALA A O 1
ATOM 625 N N . VAL A 1 80 ? -3.666 -14.589 13.858 1.00 48.53 80 VAL A N 1
ATOM 626 C CA . VAL A 1 80 ? -2.730 -14.145 14.914 1.00 48.53 80 VAL A CA 1
ATOM 627 C C . VAL A 1 80 ? -3.209 -14.520 16.327 1.00 48.53 80 VAL A C 1
ATOM 629 O O . VAL A 1 80 ? -2.442 -14.399 17.280 1.00 48.53 80 VAL A O 1
ATOM 632 N N . LEU A 1 81 ? -4.441 -15.019 16.493 1.00 50.91 81 LEU A N 1
ATOM 633 C CA . LEU A 1 81 ? -5.022 -15.256 17.825 1.00 50.91 81 LEU A CA 1
ATOM 634 C C . LEU A 1 81 ? -5.148 -16.729 18.252 1.00 50.91 81 LEU A C 1
ATOM 636 O O . LEU A 1 81 ? -5.465 -16.970 19.415 1.00 50.91 81 LEU A O 1
ATOM 640 N N . ASP A 1 82 ? -4.820 -17.705 17.402 1.00 47.12 82 ASP A N 1
ATOM 641 C CA . ASP A 1 82 ? -4.930 -19.137 17.742 1.00 47.12 82 ASP A CA 1
ATOM 642 C C . ASP A 1 82 ? -3.569 -19.794 18.049 1.00 47.12 82 ASP A C 1
ATOM 644 O O . ASP A 1 82 ? -3.182 -20.787 17.450 1.00 47.12 82 ASP A O 1
ATOM 648 N N . GLU A 1 83 ? -2.791 -19.231 18.979 1.00 48.50 83 GLU A N 1
ATOM 649 C CA . GLU A 1 83 ? -1.619 -19.941 19.537 1.00 48.50 83 GLU A CA 1
ATOM 650 C C . GLU A 1 83 ? -1.417 -19.721 21.047 1.00 48.50 83 GLU A C 1
ATOM 652 O O . GLU A 1 83 ? -0.299 -19.771 21.561 1.00 48.50 83 GLU A O 1
ATOM 657 N N . ARG A 1 84 ? -2.496 -19.507 21.817 1.00 47.78 84 ARG A N 1
ATOM 658 C CA . ARG A 1 84 ? -2.438 -19.556 23.295 1.00 47.78 84 ARG A CA 1
ATOM 659 C C . ARG A 1 84 ? -3.722 -20.089 23.943 1.00 47.78 84 ARG A C 1
ATOM 661 O O . ARG A 1 84 ? -4.294 -19.424 24.798 1.00 47.78 84 ARG A O 1
ATOM 668 N N . ALA A 1 85 ? -4.145 -21.312 23.619 1.00 52.03 85 ALA A N 1
ATOM 669 C CA . ALA A 1 85 ? -5.076 -22.048 24.485 1.00 52.03 85 ALA A CA 1
ATOM 670 C C . ALA A 1 85 ? -5.001 -23.575 24.301 1.00 52.03 85 ALA A C 1
ATOM 672 O O . ALA A 1 85 ? -5.960 -24.205 23.872 1.00 52.03 85 ALA A O 1
ATOM 673 N N . SER A 1 86 ? -3.876 -24.202 24.660 1.00 50.31 86 SER A N 1
ATOM 674 C CA . SER A 1 86 ? -3.868 -25.618 25.072 1.00 50.31 86 SER A CA 1
ATOM 675 C C . SER A 1 86 ? -2.621 -25.961 25.888 1.00 50.31 86 SER A C 1
ATOM 677 O O . SER A 1 86 ? -1.588 -26.363 25.364 1.00 50.31 86 SER A O 1
ATOM 679 N N . SER A 1 87 ? -2.729 -25.800 27.205 1.00 41.56 87 SER A N 1
ATOM 680 C CA . SER A 1 87 ? -2.062 -26.670 28.182 1.00 41.56 87 SER A CA 1
ATOM 681 C C . SER A 1 87 ? -2.728 -26.493 29.541 1.00 41.56 87 SER A C 1
ATOM 683 O O . SER A 1 87 ? -2.415 -25.578 30.297 1.00 41.56 87 SER A O 1
ATOM 685 N N . SER A 1 88 ? -3.672 -27.382 29.832 1.00 42.94 88 SER A N 1
ATOM 686 C CA . SER A 1 88 ? -3.989 -27.792 31.193 1.00 42.94 88 SER A CA 1
ATOM 687 C C . SER A 1 88 ? -4.116 -29.312 31.164 1.00 42.94 88 SER A C 1
ATOM 689 O O . SER A 1 88 ? -5.051 -29.853 30.576 1.00 42.94 88 SER A O 1
ATOM 691 N N . SER A 1 89 ? -3.104 -29.974 31.718 1.00 48.75 89 SER A N 1
ATOM 692 C CA . SER A 1 89 ? -3.148 -31.327 32.268 1.00 48.75 89 SER A CA 1
ATOM 693 C C . SER A 1 89 ? -2.275 -31.348 33.512 1.00 48.75 89 SER A C 1
ATOM 695 O O . SER A 1 89 ? -1.344 -30.513 33.588 1.00 48.75 89 SER A O 1
#

Secondary structure (DSSP, 8-state):
-EEEEE-SSHHHHHHHHT-GGGSHHHHHHHHT--GGG-EEEEEGGGTEEEEE---S-----GGGGGTT-TT-GGGGTGGGSSSS-----

Foldseek 3Di:
DKDKDADPDLVVLVVPVPDPCPQLVNVCVVQVFDSVQWDWDQDSVRSMIMIDTDHPDDDDDPVVVCPPCPPPPVVVVPVVPPDPDDDDD